Protein AF-A0A7K2MGV7-F1 (afdb_monomer_lite)

Sequence (92 aa):
DRHGADGLYRRAAAPLRTAYALLDAGASRQATADRLYTGAGELAISVGWLAHDSGRFDDARSHYAEALATARMNGDAGLEAHAFCNMAFLAR

Structure (mmCIF, N/CA/C/O backbone):
data_AF-A0A7K2MGV7-F1
#
_entry.id   AF-A0A7K2MGV7-F1
#
loop_
_atom_site.group_PDB
_atom_site.id
_atom_site.type_symbol
_atom_site.label_atom_id
_atom_site.label_alt_id
_atom_site.label_comp_id
_atom_site.label_asym_id
_atom_site.label_entity_id
_atom_site.label_seq_id
_atom_site.pdbx_PDB_ins_code
_atom_site.Cartn_x
_atom_site.Cartn_y
_atom_site.Cartn_z
_atom_site.occupancy
_atom_site.B_iso_or_equiv
_atom_site.auth_seq_id
_atom_site.auth_comp_id
_atom_site.auth_asym_id
_atom_site.auth_atom_id
_atom_site.pdbx_PDB_model_num
ATOM 1 N N . ASP A 1 1 ? 14.892 -7.540 -13.055 1.00 53.59 1 ASP A N 1
ATOM 2 C CA . ASP A 1 1 ? 14.733 -7.020 -11.678 1.00 53.59 1 ASP A CA 1
ATOM 3 C C . ASP A 1 1 ? 15.770 -5.929 -11.428 1.00 53.59 1 ASP A C 1
ATOM 5 O O . ASP A 1 1 ? 16.887 -6.221 -11.042 1.00 53.59 1 ASP A O 1
ATOM 9 N N . ARG A 1 2 ? 15.459 -4.656 -11.710 1.00 52.22 2 ARG A N 1
ATOM 10 C CA . ARG A 1 2 ? 16.516 -3.628 -11.766 1.00 52.22 2 ARG A CA 1
ATOM 11 C C . ARG A 1 2 ? 17.251 -3.422 -10.423 1.00 52.22 2 ARG A C 1
ATOM 13 O O . ARG A 1 2 ? 18.428 -3.099 -10.481 1.00 52.22 2 ARG A O 1
ATOM 20 N N . HIS A 1 3 ? 16.630 -3.719 -9.267 1.00 57.22 3 HIS A N 1
ATOM 21 C CA . HIS A 1 3 ? 17.282 -3.685 -7.936 1.00 57.22 3 HIS A CA 1
ATOM 22 C C . HIS A 1 3 ? 16.773 -4.732 -6.905 1.00 57.22 3 HIS A C 1
ATOM 24 O O . HIS A 1 3 ? 16.918 -4.537 -5.704 1.00 57.22 3 HIS A O 1
ATOM 30 N N . GLY A 1 4 ? 16.143 -5.840 -7.320 1.00 66.00 4 GLY A N 1
ATOM 31 C CA . GLY A 1 4 ? 15.641 -6.873 -6.383 1.00 66.00 4 GLY A CA 1
ATOM 32 C C . GLY A 1 4 ? 14.329 -6.546 -5.639 1.00 66.00 4 GLY A C 1
ATOM 33 O O . GLY A 1 4 ? 13.823 -7.374 -4.879 1.00 66.00 4 GLY A O 1
ATOM 34 N N . ALA A 1 5 ? 13.726 -5.382 -5.903 1.00 72.38 5 ALA A N 1
ATOM 35 C CA . ALA A 1 5 ? 12.481 -4.935 -5.274 1.00 72.38 5 ALA A CA 1
ATOM 36 C C . ALA A 1 5 ? 11.244 -5.782 -5.638 1.00 72.38 5 ALA A C 1
ATOM 38 O O . ALA A 1 5 ? 10.308 -5.840 -4.851 1.00 72.38 5 ALA A O 1
ATOM 39 N N . ASP A 1 6 ? 11.238 -6.507 -6.763 1.00 78.81 6 ASP A N 1
ATOM 40 C CA . ASP A 1 6 ? 10.047 -7.241 -7.229 1.00 78.81 6 ASP A CA 1
ATOM 41 C C . ASP A 1 6 ? 9.643 -8.399 -6.293 1.00 78.81 6 ASP A C 1
ATOM 43 O O . ASP A 1 6 ? 8.4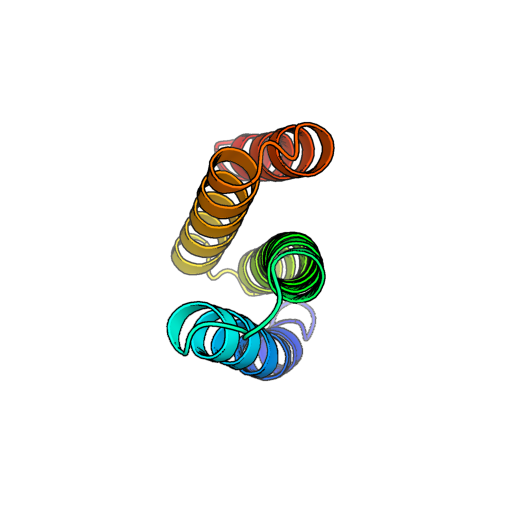64 -8.618 -5.990 1.00 78.81 6 ASP A O 1
ATOM 47 N N . GLY A 1 7 ? 10.635 -9.127 -5.769 1.00 79.94 7 GLY A N 1
ATOM 48 C CA . GLY A 1 7 ? 10.401 -10.175 -4.775 1.00 79.94 7 GLY A CA 1
ATOM 49 C C . GLY A 1 7 ? 9.924 -9.608 -3.435 1.00 79.94 7 GLY A C 1
ATOM 50 O O . GLY A 1 7 ? 9.067 -10.205 -2.777 1.00 79.94 7 GLY A O 1
ATOM 51 N N . LEU A 1 8 ? 10.443 -8.438 -3.051 1.00 84.06 8 LEU A N 1
ATOM 52 C CA . LEU A 1 8 ? 10.030 -7.723 -1.843 1.00 84.06 8 LEU A CA 1
ATOM 53 C C . LEU A 1 8 ? 8.621 -7.147 -1.988 1.00 84.06 8 LEU A C 1
ATOM 55 O O . LEU A 1 8 ? 7.818 -7.316 -1.078 1.00 84.06 8 LEU A O 1
ATOM 59 N N . TYR A 1 9 ? 8.283 -6.575 -3.144 1.00 82.94 9 TYR A N 1
ATOM 60 C CA . TYR A 1 9 ? 6.946 -6.084 -3.464 1.00 82.94 9 TYR A CA 1
ATOM 61 C C . TYR A 1 9 ? 5.900 -7.188 -3.285 1.00 82.94 9 TYR A C 1
ATOM 63 O O . TYR A 1 9 ? 4.936 -7.020 -2.540 1.00 82.94 9 TYR A O 1
ATOM 71 N N . ARG A 1 10 ? 6.114 -8.363 -3.896 1.00 82.69 10 ARG A N 1
ATOM 72 C CA . ARG A 1 10 ? 5.174 -9.492 -3.773 1.00 82.69 10 ARG A CA 1
ATOM 73 C C . ARG A 1 10 ? 4.989 -9.948 -2.328 1.00 82.69 10 ARG A C 1
ATOM 75 O O . ARG A 1 10 ? 3.870 -10.277 -1.934 1.00 82.69 10 ARG A O 1
ATOM 82 N N . ARG A 1 11 ? 6.067 -9.952 -1.539 1.00 85.44 11 ARG A N 1
ATOM 83 C CA . ARG A 1 11 ? 6.023 -10.306 -0.113 1.00 85.44 11 ARG A CA 1
ATOM 84 C C . ARG A 1 11 ? 5.326 -9.242 0.732 1.00 85.44 11 ARG A C 1
ATOM 86 O O . ARG A 1 11 ? 4.569 -9.617 1.616 1.00 85.44 11 ARG A O 1
ATOM 93 N N . ALA A 1 12 ? 5.540 -7.960 0.448 1.00 83.88 12 ALA A N 1
ATOM 94 C CA . ALA A 1 12 ? 4.957 -6.838 1.183 1.00 83.88 12 ALA A CA 1
ATOM 95 C C . ALA A 1 12 ? 3.482 -6.580 0.820 1.00 83.88 12 ALA A C 1
ATOM 97 O O . ALA A 1 12 ? 2.703 -6.139 1.659 1.00 83.88 12 ALA A O 1
ATOM 98 N N . ALA A 1 13 ? 3.053 -6.942 -0.391 1.00 83.62 13 ALA A N 1
ATOM 99 C CA . ALA A 1 13 ? 1.654 -6.826 -0.798 1.00 83.62 13 ALA A CA 1
ATOM 100 C C . ALA A 1 13 ? 0.725 -7.792 -0.034 1.00 83.62 13 ALA A C 1
ATOM 102 O O . ALA A 1 13 ? -0.464 -7.523 0.114 1.00 83.62 13 ALA A O 1
ATOM 103 N N . ALA A 1 14 ? 1.239 -8.931 0.443 1.00 88.00 14 ALA A N 1
ATOM 104 C C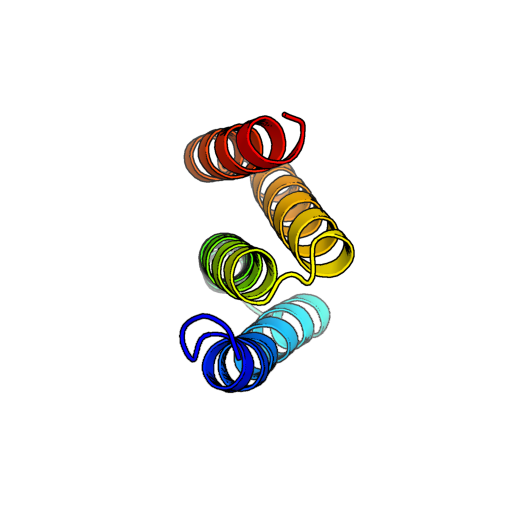A . ALA A 1 14 ? 0.453 -9.896 1.212 1.00 88.00 14 ALA A CA 1
ATOM 105 C C . ALA A 1 14 ? -0.035 -9.351 2.572 1.00 88.00 14 ALA A C 1
ATOM 107 O O . ALA A 1 14 ? -1.246 -9.373 2.791 1.00 88.00 14 ALA A O 1
ATOM 108 N N . PRO A 1 15 ? 0.830 -8.830 3.466 1.00 83.31 15 PRO A N 1
ATOM 109 C CA . PRO A 1 15 ? 0.382 -8.252 4.728 1.00 83.31 15 PRO A CA 1
ATOM 110 C C . PRO A 1 15 ? -0.512 -7.021 4.531 1.00 83.31 15 PRO A C 1
ATOM 112 O O . PRO A 1 15 ? -1.422 -6.835 5.331 1.00 83.31 15 PRO A O 1
ATOM 115 N N . LEU A 1 16 ? -0.329 -6.236 3.458 1.00 84.69 16 LEU A N 1
ATOM 116 C CA . LEU A 1 16 ? -1.203 -5.093 3.162 1.00 84.69 16 LEU A CA 1
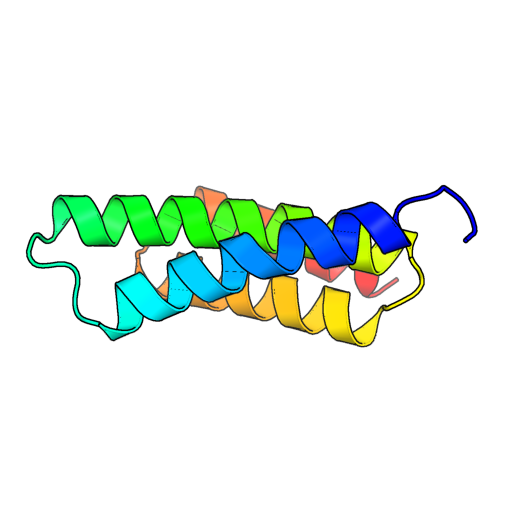ATOM 117 C C . LEU A 1 16 ? -2.645 -5.537 2.908 1.00 84.69 16 LEU A C 1
ATOM 119 O O . LEU A 1 16 ? -3.571 -5.036 3.540 1.00 84.69 16 LEU A O 1
ATOM 123 N N . ARG A 1 17 ? -2.834 -6.556 2.061 1.00 86.25 17 ARG A N 1
ATOM 124 C CA . ARG A 1 17 ? -4.164 -7.141 1.830 1.00 86.25 17 ARG A CA 1
ATOM 125 C C . ARG A 1 17 ? -4.775 -7.707 3.109 1.00 86.25 17 ARG A C 1
ATOM 127 O O . ARG A 1 17 ? -5.973 -7.567 3.321 1.00 86.25 17 ARG A O 1
ATOM 134 N N . THR A 1 18 ? -3.965 -8.331 3.964 1.00 86.19 18 THR A N 1
ATOM 135 C CA . THR A 1 18 ? -4.434 -8.830 5.264 1.00 86.19 18 THR A CA 1
ATOM 136 C C . THR A 1 18 ? -4.903 -7.692 6.170 1.00 86.19 18 THR A C 1
ATOM 138 O O . THR A 1 18 ? -5.934 -7.834 6.820 1.00 86.19 18 THR A O 1
ATOM 141 N N . ALA A 1 19 ? -4.186 -6.564 6.211 1.00 83.00 19 ALA A N 1
ATOM 142 C CA . ALA A 1 19 ? -4.573 -5.409 7.018 1.00 83.00 19 ALA A CA 1
ATOM 143 C C . ALA A 1 19 ? -5.930 -4.837 6.577 1.00 83.00 19 ALA A C 1
ATOM 145 O O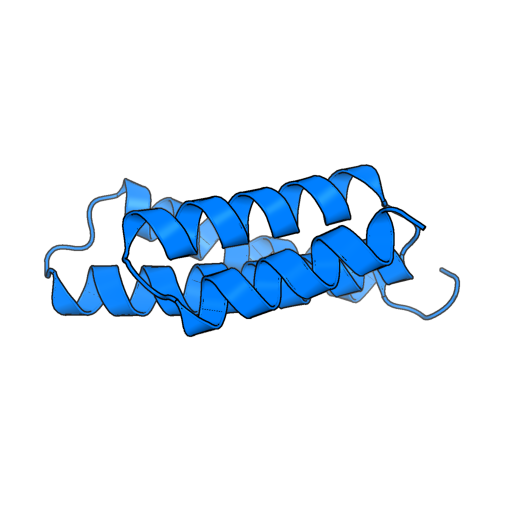 . ALA A 1 19 ? -6.804 -4.644 7.420 1.00 83.00 19 ALA A O 1
ATOM 146 N N . TYR A 1 20 ? -6.145 -4.661 5.269 1.00 80.19 20 TYR A N 1
ATOM 147 C CA . TYR A 1 20 ? -7.440 -4.213 4.745 1.00 80.19 20 TYR A CA 1
ATOM 148 C C . TYR A 1 20 ? -8.562 -5.220 5.000 1.00 80.19 20 TYR A C 1
ATOM 150 O O . TYR A 1 20 ? -9.626 -4.833 5.469 1.00 80.19 20 TYR A O 1
ATOM 158 N N . ALA A 1 21 ? -8.308 -6.520 4.831 1.00 85.06 21 ALA A N 1
ATOM 159 C CA . ALA A 1 21 ? -9.305 -7.543 5.143 1.00 85.06 21 ALA A CA 1
ATOM 160 C C . ALA A 1 21 ? -9.720 -7.542 6.629 1.00 85.06 21 ALA A C 1
ATOM 162 O O . ALA A 1 21 ? -10.876 -7.810 6.947 1.00 85.06 21 ALA A O 1
ATOM 163 N N . LEU A 1 22 ? -8.799 -7.238 7.550 1.00 80.44 22 LEU A N 1
ATOM 164 C CA . LEU A 1 22 ? -9.103 -7.113 8.982 1.00 80.44 22 LEU A CA 1
ATOM 165 C C . LEU A 1 22 ? -9.913 -5.852 9.308 1.00 80.44 22 LEU A C 1
ATOM 167 O O . LEU A 1 22 ? -10.744 -5.883 10.217 1.00 80.44 22 LEU A O 1
ATOM 171 N N . LEU A 1 23 ? -9.670 -4.758 8.584 1.00 78.75 23 LEU A N 1
ATOM 172 C CA . LEU A 1 23 ? -10.464 -3.534 8.680 1.00 78.75 23 LEU A CA 1
ATOM 173 C C . LEU A 1 23 ? -11.891 -3.772 8.168 1.00 78.75 23 LEU A C 1
ATOM 175 O O . LEU A 1 23 ? -12.845 -3.484 8.891 1.00 78.75 23 LEU A O 1
ATOM 179 N N . ASP A 1 24 ? -12.031 -4.395 6.995 1.00 80.69 24 ASP A N 1
ATOM 180 C CA . ASP A 1 24 ? -13.321 -4.749 6.388 1.00 80.69 24 ASP A CA 1
ATOM 181 C C . ASP A 1 24 ? -14.119 -5.748 7.237 1.00 80.69 24 ASP A C 1
ATOM 183 O O . ASP A 1 24 ? -15.344 -5.668 7.321 1.00 80.69 24 ASP A O 1
ATOM 187 N N . ALA A 1 25 ? -13.433 -6.672 7.919 1.00 81.69 25 ALA A N 1
ATOM 188 C CA . ALA A 1 25 ? -14.053 -7.624 8.840 1.00 81.69 25 ALA A CA 1
ATOM 189 C C . ALA A 1 25 ? -14.579 -6.976 10.140 1.00 81.69 25 ALA A C 1
ATOM 191 O O . ALA A 1 25 ? -15.173 -7.671 10.966 1.00 81.69 25 ALA A O 1
ATOM 192 N N . GLY A 1 26 ? -14.379 -5.667 10.333 1.00 67.62 26 GLY A N 1
ATOM 193 C CA . GLY A 1 26 ? -14.927 -4.913 11.456 1.00 67.62 26 GLY A CA 1
ATOM 194 C C . GLY A 1 26 ? -14.185 -5.180 12.763 1.00 67.62 26 GLY A C 1
ATOM 195 O O . GLY A 1 26 ? -14.745 -5.753 13.700 1.00 67.62 26 GLY A O 1
ATOM 196 N N . ALA A 1 27 ? -12.920 -4.753 12.846 1.00 63.38 27 ALA A N 1
ATOM 197 C CA . ALA A 1 27 ? -12.131 -4.820 14.077 1.00 63.38 27 ALA A CA 1
ATOM 198 C C . ALA A 1 27 ? -12.939 -4.295 15.286 1.00 63.38 27 ALA A C 1
ATOM 200 O O . ALA A 1 27 ? -13.330 -3.132 15.342 1.00 63.38 27 ALA A O 1
ATOM 201 N N . SER A 1 28 ? -13.185 -5.166 16.273 1.00 62.91 28 SER A N 1
ATOM 202 C CA . SER A 1 28 ? -14.252 -4.994 17.280 1.00 62.91 28 SER A CA 1
ATOM 203 C C . SER A 1 28 ? -14.079 -3.813 18.254 1.00 62.91 28 SER A C 1
ATOM 205 O O . SER A 1 28 ? -14.950 -3.579 19.096 1.00 62.91 28 SER A O 1
ATOM 207 N N . ARG A 1 29 ? -12.957 -3.087 18.204 1.00 74.12 29 ARG A N 1
ATOM 208 C CA . ARG A 1 29 ? -12.653 -1.970 19.105 1.00 74.12 29 ARG A CA 1
ATOM 209 C C . ARG A 1 29 ? -12.093 -0.803 18.297 1.00 74.12 29 ARG A C 1
ATOM 211 O O . ARG A 1 29 ? -11.092 -0.981 17.611 1.00 74.12 29 ARG A O 1
ATOM 218 N N . GLN A 1 30 ? -12.677 0.387 18.450 1.00 72.19 30 GLN A N 1
ATOM 219 C CA . GLN A 1 30 ? -12.294 1.595 17.702 1.00 72.19 30 GLN A CA 1
ATOM 220 C C . GLN A 1 30 ? -10.781 1.867 17.741 1.00 72.19 30 GLN A C 1
ATOM 222 O O . GLN A 1 30 ? -10.150 1.977 16.704 1.00 72.19 30 GLN A O 1
ATOM 227 N N . ALA A 1 31 ? -10.157 1.807 18.923 1.00 71.88 31 ALA A N 1
ATOM 228 C CA . ALA A 1 31 ? -8.709 2.001 19.066 1.00 71.88 31 ALA A CA 1
ATOM 229 C C . ALA A 1 31 ? -7.846 0.941 18.343 1.00 71.88 31 ALA A C 1
ATOM 231 O O . ALA A 1 31 ? -6.665 1.166 18.080 1.00 71.88 31 ALA A O 1
ATOM 232 N N . THR A 1 32 ? -8.398 -0.243 18.072 1.00 76.81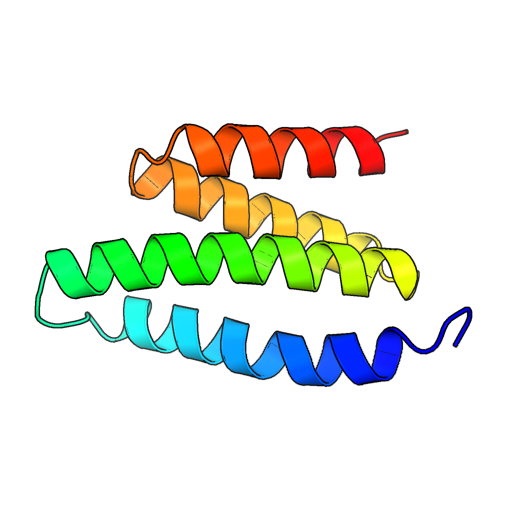 32 THR A N 1
ATOM 233 C CA . THR A 1 32 ? -7.744 -1.278 17.262 1.00 76.81 32 THR A CA 1
ATOM 234 C C . THR A 1 32 ? -7.911 -0.970 15.778 1.00 76.81 32 THR A C 1
ATOM 236 O O . THR A 1 32 ? -6.935 -1.095 15.048 1.00 76.81 32 THR A O 1
ATOM 239 N N . ALA A 1 33 ? -9.094 -0.515 15.355 1.00 76.12 33 ALA A N 1
ATOM 240 C CA . ALA A 1 33 ? -9.340 -0.054 13.991 1.00 76.12 33 ALA A CA 1
ATOM 241 C C . ALA A 1 33 ? -8.440 1.139 13.632 1.00 76.12 33 ALA A C 1
ATOM 243 O O . ALA A 1 33 ? -7.740 1.070 12.631 1.00 76.12 33 ALA A O 1
ATOM 244 N N . ASP A 1 34 ? -8.353 2.160 14.490 1.00 78.75 34 ASP A N 1
ATOM 245 C CA . ASP A 1 34 ? -7.514 3.346 14.260 1.00 78.75 34 ASP A CA 1
ATOM 246 C C . ASP A 1 34 ? -6.036 2.959 14.059 1.00 78.75 34 ASP A C 1
ATOM 248 O O . ASP A 1 34 ? -5.386 3.390 13.109 1.00 78.75 34 ASP A O 1
ATOM 252 N N . ARG A 1 35 ? -5.507 2.058 14.901 1.00 79.38 35 ARG A N 1
ATOM 253 C CA . ARG A 1 35 ? -4.133 1.542 14.756 1.00 79.38 35 ARG A CA 1
ATOM 254 C C . ARG A 1 35 ? -3.940 0.701 13.496 1.00 79.38 35 ARG A C 1
ATOM 256 O O . ARG A 1 35 ? -2.876 0.769 12.885 1.00 79.38 35 ARG A O 1
ATOM 263 N N . LEU A 1 36 ? -4.934 -0.107 13.128 1.00 82.50 36 LEU A N 1
ATOM 264 C CA . LEU A 1 36 ? -4.911 -0.880 11.886 1.00 82.50 36 LEU A CA 1
ATOM 265 C C . LEU A 1 36 ? -4.913 0.041 10.670 1.00 82.50 36 LEU A C 1
ATOM 267 O O . LEU A 1 36 ? -4.188 -0.229 9.721 1.00 82.50 36 LEU A O 1
ATOM 271 N N . TYR A 1 37 ? -5.666 1.135 10.711 1.00 80.25 37 TYR A N 1
ATOM 272 C CA . TYR A 1 37 ? -5.707 2.113 9.640 1.00 80.25 37 TYR A CA 1
ATOM 273 C C . TYR A 1 37 ? -4.386 2.869 9.477 1.00 80.25 37 TYR A C 1
ATOM 275 O O . TYR A 1 37 ? -3.870 2.929 8.361 1.00 80.25 37 TYR A O 1
ATOM 283 N N . THR A 1 38 ? -3.798 3.384 10.563 1.00 82.50 38 THR A N 1
ATOM 284 C CA . THR A 1 38 ? -2.464 4.007 10.505 1.00 82.50 38 THR A CA 1
ATOM 285 C C . THR A 1 38 ? -1.432 3.012 9.963 1.00 82.50 38 THR A C 1
ATOM 287 O O . THR A 1 38 ? -0.715 3.321 9.013 1.00 82.50 38 THR A O 1
ATOM 290 N N . GLY A 1 39 ? -1.415 1.778 10.484 1.00 82.75 39 GLY A N 1
ATOM 291 C CA . GLY A 1 39 ? -0.489 0.740 10.023 1.00 82.75 39 GLY A CA 1
ATOM 292 C C . GLY A 1 39 ? -0.699 0.323 8.562 1.00 82.75 39 GLY A C 1
ATOM 293 O O . GLY A 1 39 ? 0.274 0.115 7.838 1.00 82.75 39 GLY A O 1
ATOM 294 N N . ALA A 1 40 ? -1.949 0.229 8.098 1.00 86.44 40 ALA A N 1
ATOM 295 C CA . ALA A 1 40 ? -2.268 -0.064 6.702 1.00 86.44 40 ALA A CA 1
ATOM 296 C C . ALA A 1 40 ? -1.791 1.060 5.774 1.00 86.44 40 ALA A C 1
ATOM 298 O O . ALA A 1 40 ? -1.199 0.780 4.735 1.00 86.44 40 ALA A O 1
ATOM 299 N N . GLY A 1 41 ? -1.969 2.320 6.173 1.00 83.56 41 GLY A N 1
ATOM 300 C CA . GLY A 1 41 ? -1.494 3.472 5.413 1.00 83.56 41 GLY A CA 1
ATOM 301 C C . GLY A 1 41 ? 0.029 3.537 5.291 1.00 83.56 41 GLY A C 1
ATOM 302 O O . GLY A 1 41 ? 0.556 3.711 4.192 1.00 83.56 41 GLY A O 1
ATOM 303 N N . GLU A 1 42 ? 0.757 3.341 6.390 1.00 87.88 42 GLU A N 1
ATOM 304 C CA . GLU A 1 42 ? 2.228 3.288 6.370 1.00 87.88 42 GLU A CA 1
ATOM 305 C C . GLU A 1 42 ? 2.751 2.119 5.518 1.00 87.88 42 GLU A C 1
ATOM 307 O O . GLU A 1 42 ? 3.733 2.248 4.770 1.00 87.88 42 GLU A O 1
ATOM 312 N N . LEU A 1 43 ? 2.067 0.974 5.582 1.00 88.19 43 LEU A N 1
ATOM 313 C CA . LEU A 1 43 ? 2.401 -0.190 4.774 1.00 88.19 43 LEU A CA 1
ATOM 314 C C . LEU A 1 43 ? 2.103 0.047 3.287 1.00 88.19 43 LEU A C 1
ATOM 316 O O . LEU A 1 43 ? 2.927 -0.316 2.448 1.00 88.19 43 LEU A O 1
ATOM 320 N N . ALA A 1 44 ? 0.990 0.700 2.952 1.00 89.00 44 ALA A N 1
ATOM 321 C CA . ALA A 1 44 ? 0.652 1.088 1.585 1.00 89.00 44 ALA A CA 1
ATOM 322 C C . ALA A 1 44 ? 1.703 2.037 0.986 1.00 89.00 44 ALA A C 1
ATOM 324 O O . ALA A 1 44 ? 2.130 1.838 -0.151 1.00 89.00 44 ALA A O 1
ATOM 325 N N . ILE A 1 45 ? 2.225 2.993 1.766 1.00 88.12 45 ILE A N 1
ATOM 326 C CA . ILE A 1 45 ? 3.352 3.844 1.341 1.00 88.12 45 ILE A CA 1
ATOM 327 C C . ILE A 1 45 ? 4.595 3.002 1.024 1.00 88.12 45 ILE A C 1
ATOM 329 O O . ILE A 1 45 ? 5.226 3.185 -0.021 1.00 88.12 45 ILE A O 1
ATOM 333 N N . SER A 1 46 ? 4.936 2.057 1.900 1.00 88.94 46 SER A N 1
ATOM 334 C CA . SER A 1 46 ? 6.106 1.189 1.724 1.00 88.94 46 SER A CA 1
ATOM 335 C C . SER A 1 46 ? 5.971 0.275 0.497 1.00 88.94 46 SER A C 1
ATOM 337 O O . SER A 1 46 ? 6.916 0.107 -0.275 1.00 88.94 46 SER A O 1
ATOM 339 N N . VAL A 1 47 ? 4.782 -0.291 0.271 1.00 89.19 47 VAL A N 1
ATOM 340 C CA . VAL A 1 47 ? 4.482 -1.131 -0.899 1.00 89.19 47 VAL A CA 1
ATOM 341 C C . VAL A 1 47 ? 4.471 -0.302 -2.187 1.00 89.19 47 VAL A C 1
ATOM 343 O O . VAL A 1 47 ? 4.981 -0.771 -3.207 1.00 89.19 47 VAL A O 1
ATOM 346 N N . GLY A 1 48 ? 3.972 0.937 -2.138 1.00 88.38 48 GLY A N 1
ATOM 347 C CA . GLY A 1 48 ? 4.032 1.889 -3.247 1.00 88.38 48 GLY A CA 1
ATOM 348 C C . GLY A 1 48 ? 5.466 2.160 -3.709 1.00 88.38 48 GLY A C 1
ATOM 349 O O . GLY A 1 48 ? 5.747 2.080 -4.905 1.00 88.38 48 GLY A O 1
ATOM 350 N N . TRP A 1 49 ? 6.397 2.357 -2.768 1.00 89.94 49 TRP A N 1
ATOM 351 C CA . TRP A 1 49 ? 7.828 2.517 -3.071 1.00 89.94 49 TRP A CA 1
ATOM 352 C C . TRP A 1 49 ? 8.428 1.279 -3.738 1.00 89.94 49 TRP A C 1
ATOM 354 O O . TRP A 1 49 ? 9.099 1.377 -4.763 1.00 89.94 49 TRP A O 1
ATOM 364 N N . LEU A 1 50 ? 8.140 0.090 -3.205 1.00 88.31 50 LEU A N 1
ATOM 365 C CA . LEU A 1 50 ? 8.624 -1.163 -3.792 1.00 88.31 50 LEU A CA 1
ATOM 366 C C . LEU A 1 50 ? 8.062 -1.397 -5.203 1.00 88.31 50 LEU A C 1
ATOM 368 O O . LEU A 1 50 ? 8.766 -1.920 -6.070 1.00 88.31 50 LEU A O 1
ATOM 372 N N . ALA A 1 51 ? 6.808 -1.008 -5.450 1.00 86.50 51 ALA A N 1
ATOM 373 C CA . ALA A 1 51 ? 6.195 -1.061 -6.774 1.00 86.50 51 ALA A CA 1
ATOM 374 C C . ALA A 1 51 ? 6.885 -0.097 -7.747 1.00 86.50 51 ALA A C 1
ATOM 376 O O . ALA A 1 51 ? 7.215 -0.498 -8.866 1.00 86.50 51 ALA A O 1
ATOM 377 N N . HIS A 1 52 ? 7.163 1.132 -7.301 1.00 85.75 52 HIS A N 1
ATOM 378 C CA . HIS A 1 52 ? 7.907 2.129 -8.067 1.00 85.75 52 HIS A CA 1
ATOM 379 C C . HIS A 1 52 ? 9.290 1.600 -8.473 1.00 85.75 52 HIS A C 1
ATOM 381 O O . HIS A 1 52 ? 9.618 1.578 -9.659 1.00 85.75 52 HIS A O 1
ATOM 387 N N . ASP A 1 53 ? 10.085 1.109 -7.519 1.00 87.12 53 ASP A N 1
ATOM 388 C CA . ASP A 1 53 ? 11.434 0.570 -7.768 1.00 87.12 53 ASP A CA 1
ATOM 389 C C . ASP A 1 53 ? 11.430 -0.676 -8.665 1.00 87.12 53 ASP A C 1
ATOM 391 O O . ASP A 1 53 ? 12.411 -0.986 -9.349 1.00 87.12 53 ASP A O 1
ATOM 395 N N . SER A 1 54 ? 10.301 -1.382 -8.704 1.00 85.19 54 SER A N 1
ATOM 396 C CA . SER A 1 54 ? 10.074 -2.521 -9.596 1.00 85.19 54 SER A CA 1
ATOM 397 C C . SER A 1 54 ? 9.592 -2.111 -10.997 1.00 85.19 54 SER A C 1
ATOM 399 O O . SER A 1 54 ? 9.398 -2.981 -11.844 1.00 85.19 54 SER A O 1
ATOM 401 N N . GLY A 1 55 ? 9.397 -0.814 -11.265 1.00 88.38 55 GLY A N 1
ATOM 402 C CA . GLY A 1 55 ? 8.877 -0.283 -12.532 1.00 88.38 55 GLY A CA 1
ATOM 403 C C . GLY A 1 55 ? 7.366 -0.461 -12.721 1.00 88.38 55 GLY A C 1
ATOM 404 O O . GLY A 1 55 ? 6.865 -0.336 -13.837 1.00 88.38 55 GLY A O 1
ATOM 405 N N . ARG A 1 56 ? 6.626 -0.778 -11.651 1.00 88.44 56 ARG A N 1
ATOM 406 C CA . ARG A 1 56 ? 5.177 -1.040 -11.655 1.00 88.44 56 ARG A CA 1
ATOM 407 C C . ARG A 1 56 ? 4.429 0.226 -11.231 1.00 88.44 56 ARG A C 1
ATOM 409 O O . ARG A 1 56 ? 3.866 0.301 -10.143 1.00 88.44 56 ARG A O 1
ATOM 416 N N . PHE A 1 57 ? 4.481 1.248 -12.082 1.00 88.19 57 PHE A N 1
ATOM 417 C CA . PHE A 1 57 ? 4.028 2.602 -11.740 1.00 88.19 57 PHE A CA 1
ATOM 418 C C . PHE A 1 57 ? 2.521 2.714 -11.477 1.00 88.19 57 PHE A C 1
ATOM 420 O O . PHE A 1 57 ? 2.113 3.488 -10.613 1.00 88.19 57 PHE A O 1
ATOM 427 N N . ASP A 1 58 ? 1.693 1.931 -12.171 1.00 88.81 58 ASP A N 1
ATOM 428 C CA . ASP A 1 58 ? 0.241 1.942 -11.950 1.00 88.81 58 ASP A CA 1
ATOM 429 C C . ASP A 1 58 ? -0.139 1.336 -10.595 1.00 88.81 58 ASP A C 1
ATOM 431 O O . ASP A 1 58 ? -0.975 1.890 -9.875 1.00 88.81 58 ASP A O 1
ATOM 435 N N . ASP A 1 59 ? 0.543 0.261 -10.194 1.00 88.06 59 ASP A N 1
ATOM 436 C CA . ASP A 1 59 ? 0.414 -0.312 -8.856 1.00 88.06 59 ASP A CA 1
ATOM 437 C C . ASP A 1 59 ? 0.900 0.689 -7.798 1.00 88.06 59 ASP A C 1
ATOM 439 O O . ASP A 1 59 ? 0.202 0.916 -6.815 1.00 88.06 59 ASP A O 1
ATOM 443 N N . ALA A 1 60 ? 2.045 1.352 -8.012 1.00 89.31 60 ALA A N 1
ATOM 444 C CA . ALA A 1 60 ? 2.558 2.370 -7.090 1.00 89.31 60 ALA A CA 1
ATOM 445 C C . ALA A 1 60 ? 1.548 3.508 -6.869 1.00 89.31 60 ALA A C 1
ATOM 447 O O . ALA A 1 60 ? 1.241 3.859 -5.730 1.00 89.31 60 ALA A O 1
ATOM 448 N N . ARG A 1 61 ? 0.972 4.040 -7.956 1.00 90.06 61 ARG A N 1
ATOM 449 C CA . ARG A 1 61 ? -0.057 5.086 -7.897 1.00 90.06 61 ARG A CA 1
ATOM 450 C C . ARG A 1 61 ? -1.297 4.622 -7.132 1.00 90.06 61 ARG A C 1
ATOM 452 O O . ARG A 1 61 ? -1.835 5.389 -6.339 1.00 90.06 61 ARG A O 1
ATOM 459 N N . SER A 1 62 ? -1.721 3.379 -7.348 1.00 91.44 62 SER A N 1
ATOM 460 C CA . SER A 1 62 ? -2.869 2.794 -6.649 1.00 91.44 62 SER A CA 1
ATOM 461 C C . SER A 1 62 ? -2.618 2.700 -5.140 1.00 91.44 62 SER A C 1
ATOM 463 O O . SER A 1 62 ? -3.445 3.171 -4.365 1.00 91.44 62 SER A O 1
ATOM 465 N N . HIS A 1 63 ? -1.447 2.204 -4.722 1.00 90.19 63 HIS A N 1
ATOM 466 C CA . HIS A 1 63 ? -1.086 2.082 -3.301 1.00 90.19 63 HIS A CA 1
ATOM 467 C C . HIS A 1 63 ? -1.016 3.437 -2.589 1.00 90.19 63 HIS A C 1
ATOM 469 O O . HIS A 1 63 ? -1.518 3.581 -1.476 1.00 90.19 63 HIS A O 1
ATOM 475 N N . TYR A 1 64 ? -0.449 4.467 -3.223 1.00 87.81 64 TYR A N 1
ATOM 476 C CA . TYR A 1 64 ? -0.425 5.799 -2.612 1.00 87.81 64 TYR A CA 1
ATOM 477 C C . TYR A 1 64 ? -1.810 6.456 -2.553 1.00 87.81 64 TYR A C 1
ATOM 479 O O . TYR A 1 64 ? -2.108 7.161 -1.588 1.00 87.81 64 TYR A O 1
ATOM 487 N N . ALA A 1 65 ? -2.673 6.214 -3.544 1.00 90.38 65 ALA A N 1
ATOM 488 C CA . ALA A 1 65 ? -4.059 6.672 -3.500 1.00 90.38 65 ALA A CA 1
ATOM 489 C C . ALA A 1 65 ? -4.843 5.994 -2.362 1.00 90.38 65 ALA A C 1
ATOM 491 O O . ALA A 1 65 ? -5.622 6.652 -1.671 1.00 90.38 65 ALA A O 1
ATOM 492 N N . GLU A 1 66 ? -4.598 4.706 -2.123 1.00 88.31 66 GLU A N 1
ATOM 493 C CA . GLU A 1 66 ? -5.200 3.947 -1.025 1.00 88.31 66 GLU A CA 1
ATOM 494 C C . GLU A 1 66 ? -4.708 4.433 0.350 1.00 88.31 66 GLU A C 1
ATOM 496 O O . GLU A 1 66 ? -5.512 4.637 1.265 1.00 88.31 66 GLU A O 1
ATOM 501 N N . ALA A 1 67 ? -3.408 4.731 0.478 1.00 89.25 67 ALA A N 1
ATOM 502 C CA . ALA A 1 67 ? -2.834 5.351 1.674 1.00 89.25 67 ALA A CA 1
ATOM 503 C C . ALA A 1 67 ? -3.470 6.722 1.964 1.00 89.25 67 ALA A C 1
ATOM 505 O O . ALA A 1 67 ? -3.826 7.016 3.105 1.00 89.25 67 ALA A O 1
ATOM 506 N N . LEU A 1 68 ? -3.675 7.541 0.926 1.00 88.06 68 LEU A N 1
ATOM 507 C CA . LEU A 1 68 ? -4.318 8.850 1.038 1.00 88.06 68 LEU A CA 1
ATOM 508 C C . LEU A 1 68 ? -5.788 8.739 1.466 1.00 88.06 68 LEU A C 1
ATOM 510 O O . LEU A 1 68 ? -6.239 9.483 2.338 1.00 88.06 68 LEU A O 1
ATOM 514 N N . ALA A 1 69 ? -6.540 7.812 0.870 1.00 88.94 69 ALA A N 1
ATOM 515 C CA . ALA A 1 69 ? -7.923 7.555 1.259 1.00 88.94 69 ALA A CA 1
ATOM 516 C C . ALA A 1 69 ? -8.006 7.089 2.720 1.00 88.94 69 ALA A C 1
ATOM 518 O O . ALA A 1 69 ? -8.821 7.601 3.486 1.00 88.94 69 ALA A O 1
ATOM 519 N N . THR A 1 70 ? -7.105 6.190 3.124 1.00 86.00 70 THR A N 1
ATOM 520 C CA . THR A 1 70 ? -7.004 5.687 4.499 1.00 86.00 70 THR A CA 1
ATOM 521 C C . THR A 1 70 ? -6.699 6.816 5.486 1.00 86.00 70 THR A C 1
ATOM 523 O O . THR A 1 70 ? -7.373 6.937 6.506 1.00 86.00 70 THR A O 1
ATOM 526 N N . ALA A 1 71 ? -5.739 7.688 5.178 1.00 86.44 71 ALA A N 1
ATOM 527 C CA . ALA A 1 71 ? -5.389 8.823 6.028 1.00 86.44 71 ALA A CA 1
ATOM 528 C C . ALA A 1 71 ? -6.577 9.773 6.245 1.00 86.44 71 ALA A C 1
ATOM 530 O O . ALA A 1 71 ? -6.883 10.148 7.376 1.00 86.44 71 ALA A O 1
ATOM 531 N N . ARG A 1 72 ? -7.305 10.098 5.169 1.00 88.19 72 ARG A N 1
ATOM 532 C CA . ARG A 1 72 ? -8.472 10.992 5.214 1.00 88.19 72 ARG A CA 1
ATOM 533 C C . ARG A 1 72 ? -9.640 10.416 5.994 1.00 88.19 72 ARG A C 1
ATOM 535 O O . ARG A 1 72 ? -10.261 11.140 6.764 1.00 88.19 72 ARG A O 1
ATOM 542 N N . MET A 1 73 ? -9.924 9.127 5.815 1.00 84.94 73 MET A N 1
ATOM 543 C CA . MET A 1 73 ? -10.991 8.443 6.551 1.00 84.94 73 MET A CA 1
ATOM 544 C C . MET A 1 73 ? -10.767 8.480 8.067 1.00 84.94 73 MET A C 1
ATOM 546 O O . MET A 1 73 ? -11.738 8.515 8.818 1.00 84.94 73 MET A O 1
ATOM 550 N N . ASN A 1 74 ? -9.507 8.523 8.508 1.00 83.06 74 ASN A N 1
ATOM 551 C CA . ASN A 1 74 ? -9.134 8.467 9.923 1.00 83.06 74 ASN A CA 1
ATOM 552 C C . ASN A 1 74 ? -8.633 9.801 10.492 1.00 83.06 74 ASN A C 1
ATOM 554 O O . ASN A 1 74 ? -8.278 9.871 11.666 1.00 83.06 74 ASN A O 1
ATOM 558 N N . GLY A 1 75 ? -8.603 10.863 9.682 1.00 86.31 75 GLY A N 1
ATOM 559 C CA . GLY A 1 75 ? -8.117 12.180 10.100 1.00 86.31 75 GLY A CA 1
ATOM 560 C C . GLY A 1 75 ? -6.616 12.232 10.416 1.00 86.31 75 GLY A C 1
ATOM 561 O O . GLY A 1 75 ? -6.187 13.102 11.173 1.00 86.31 75 GLY A O 1
ATOM 562 N N . ASP A 1 76 ? -5.811 11.324 9.856 1.00 86.06 76 ASP A N 1
ATOM 563 C CA . ASP A 1 76 ? -4.360 11.279 10.063 1.00 86.06 76 ASP A CA 1
ATOM 564 C C . ASP A 1 76 ? -3.642 12.231 9.092 1.00 86.06 76 ASP A C 1
ATOM 566 O O . ASP A 1 76 ? -3.236 11.866 7.986 1.00 86.06 76 ASP A O 1
ATOM 570 N N . ALA A 1 77 ? -3.488 13.488 9.512 1.00 88.38 77 ALA A N 1
ATOM 571 C CA . ALA A 1 77 ? -2.871 14.534 8.695 1.00 88.38 77 ALA A CA 1
ATOM 572 C C . ALA A 1 77 ? -1.388 14.263 8.364 1.00 88.38 77 ALA A C 1
ATOM 574 O O . ALA A 1 77 ? -0.896 14.704 7.322 1.00 88.38 77 ALA A O 1
ATOM 575 N N . GLY A 1 78 ? -0.665 13.549 9.235 1.00 87.31 78 GLY A N 1
ATOM 576 C CA . GLY A 1 78 ? 0.742 13.211 9.011 1.00 87.31 78 GLY A CA 1
ATOM 577 C C . GLY A 1 78 ? 0.891 12.193 7.886 1.00 87.31 78 GLY A C 1
ATOM 578 O O . GLY A 1 78 ? 1.682 12.389 6.958 1.00 87.31 78 GLY A O 1
ATOM 579 N N . LEU A 1 79 ? 0.072 11.142 7.930 1.00 84.94 79 LEU A N 1
ATOM 580 C CA . LEU A 1 79 ? 0.017 10.134 6.880 1.00 84.94 79 LEU A CA 1
ATOM 581 C C . LEU A 1 79 ? -0.494 10.715 5.552 1.00 84.94 79 LEU A C 1
ATOM 583 O O . LEU A 1 79 ? 0.052 10.391 4.496 1.00 84.94 79 LEU A O 1
ATOM 587 N N . GLU A 1 80 ? -1.487 11.610 5.590 1.00 89.50 80 GLU A N 1
ATOM 588 C CA . GLU A 1 80 ? -2.000 12.291 4.394 1.00 89.50 80 GLU A CA 1
ATOM 589 C C . GLU A 1 80 ? -0.894 13.084 3.685 1.00 89.50 80 GLU A C 1
ATOM 591 O O . GLU A 1 80 ? -0.692 12.920 2.478 1.00 89.50 80 GLU A O 1
ATOM 596 N N . ALA A 1 81 ? -0.128 13.892 4.426 1.00 89.31 81 ALA A N 1
ATOM 597 C CA . ALA A 1 81 ? 0.992 14.645 3.866 1.00 89.31 81 ALA A CA 1
ATOM 598 C C . ALA A 1 81 ? 2.056 13.716 3.253 1.00 89.31 81 ALA A C 1
ATOM 600 O O . ALA A 1 81 ? 2.566 13.980 2.161 1.00 89.31 81 ALA A O 1
ATOM 601 N N . HIS A 1 82 ? 2.358 12.595 3.915 1.00 86.62 82 HIS A N 1
ATOM 602 C CA . HIS A 1 82 ? 3.331 11.624 3.422 1.00 86.62 82 HIS A CA 1
ATOM 603 C C . HIS A 1 82 ? 2.861 10.944 2.121 1.00 86.62 82 HIS A C 1
ATOM 605 O O . HIS A 1 82 ? 3.632 10.843 1.161 1.00 86.62 82 HIS A O 1
ATOM 611 N N . ALA A 1 83 ? 1.594 10.531 2.036 1.00 87.94 83 ALA A N 1
ATOM 612 C CA . ALA A 1 83 ? 1.025 9.957 0.816 1.00 87.94 83 ALA A CA 1
ATOM 613 C C . ALA A 1 83 ? 1.050 10.962 -0.353 1.00 87.94 83 ALA A C 1
ATOM 615 O O . ALA A 1 83 ? 1.437 10.611 -1.472 1.00 87.94 83 ALA A O 1
ATOM 616 N N . PHE A 1 84 ? 0.723 12.231 -0.086 1.00 85.69 84 PHE A N 1
ATOM 617 C CA . PHE A 1 84 ? 0.765 13.299 -1.087 1.00 85.69 84 PHE A CA 1
ATOM 618 C C . PHE A 1 84 ? 2.163 13.546 -1.655 1.00 85.69 84 PHE A C 1
ATOM 620 O O . PHE A 1 84 ? 2.311 13.639 -2.875 1.00 85.69 84 PHE A O 1
ATOM 627 N N . CYS A 1 85 ? 3.190 13.626 -0.804 1.00 86.69 85 CYS A N 1
ATOM 628 C CA . CYS A 1 85 ? 4.571 13.827 -1.251 1.00 86.69 85 CYS A CA 1
ATOM 629 C C . CYS A 1 85 ? 5.027 12.730 -2.225 1.00 86.69 85 CYS A C 1
ATOM 631 O O . CYS A 1 85 ? 5.645 13.023 -3.248 1.00 86.69 85 CYS A O 1
ATOM 633 N N . ASN A 1 86 ? 4.678 11.473 -1.945 1.00 82.81 86 ASN A N 1
ATOM 634 C CA . ASN A 1 86 ? 5.045 10.343 -2.797 1.00 82.81 86 ASN A CA 1
ATOM 635 C C . ASN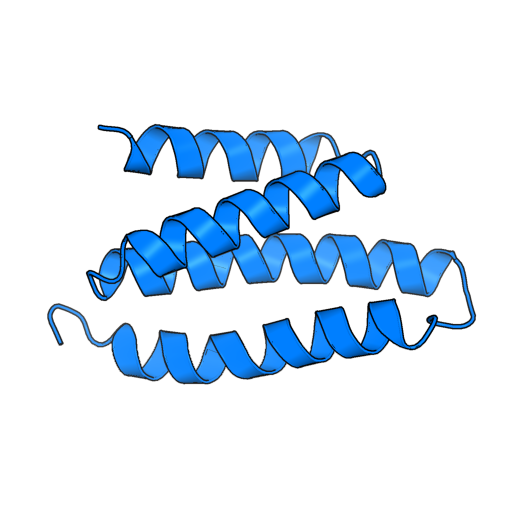 A 1 86 ? 4.274 10.320 -4.127 1.00 82.81 86 ASN A C 1
ATOM 637 O O . ASN A 1 86 ? 4.860 10.058 -5.177 1.00 82.81 86 ASN A O 1
ATOM 641 N N . MET A 1 87 ? 2.983 10.669 -4.114 1.00 82.06 87 MET A N 1
ATOM 642 C CA . MET A 1 87 ? 2.208 10.846 -5.349 1.00 82.06 87 MET A CA 1
ATOM 643 C C . MET A 1 87 ? 2.763 11.971 -6.230 1.00 82.06 87 MET A C 1
ATOM 645 O O . MET A 1 87 ? 2.837 11.813 -7.447 1.00 82.06 87 MET A O 1
ATOM 649 N N . ALA A 1 88 ? 3.180 13.091 -5.632 1.00 81.88 88 ALA A N 1
ATOM 650 C CA . ALA A 1 88 ? 3.785 14.202 -6.362 1.00 81.88 88 ALA A CA 1
ATOM 651 C C . ALA A 1 88 ? 5.139 13.825 -6.988 1.00 81.88 88 ALA A C 1
ATOM 653 O O . ALA A 1 88 ? 5.424 14.240 -8.110 1.00 81.88 88 ALA A O 1
ATOM 654 N N . PHE A 1 89 ? 5.948 13.011 -6.301 1.00 77.88 89 PHE A N 1
ATOM 655 C CA . PHE A 1 89 ? 7.209 12.492 -6.842 1.00 77.88 89 PHE A CA 1
ATOM 656 C C . PHE A 1 89 ? 6.995 11.620 -8.091 1.00 77.88 89 PHE A C 1
ATOM 658 O O . PHE A 1 89 ? 7.732 11.756 -9.061 1.00 77.88 89 PHE A O 1
ATOM 665 N N . LEU A 1 90 ? 5.947 10.791 -8.101 1.00 74.44 90 LEU A N 1
ATOM 666 C CA . LEU A 1 90 ? 5.560 9.939 -9.237 1.00 74.44 90 LEU A CA 1
ATOM 667 C C . LEU A 1 90 ? 5.003 10.689 -10.456 1.00 74.44 90 LEU A C 1
ATOM 669 O O . LEU A 1 90 ? 4.924 10.113 -11.539 1.00 74.44 90 LEU A O 1
ATOM 673 N N . ALA A 1 91 ? 4.512 11.916 -10.276 1.00 72.88 91 ALA A N 1
ATOM 674 C CA . ALA A 1 91 ? 3.855 12.688 -11.333 1.00 72.88 91 ALA A CA 1
ATOM 675 C C . ALA A 1 91 ? 4.838 13.482 -12.217 1.00 72.88 91 ALA A C 1
ATOM 677 O O . ALA A 1 91 ? 4.401 14.179 -13.135 1.00 72.88 91 ALA A O 1
ATOM 678 N N . ARG A 1 92 ? 6.140 13.404 -11.919 1.00 58.53 92 ARG A N 1
ATOM 679 C CA . ARG A 1 92 ? 7.238 14.039 -12.656 1.00 58.53 92 ARG A CA 1
ATOM 680 C C . ARG A 1 92 ? 7.846 13.081 -13.674 1.00 58.53 92 ARG A C 1
ATOM 682 O O . ARG A 1 92 ? 8.208 13.586 -14.760 1.00 58.53 92 ARG A O 1
#

Secondary structure (DSSP, 8-state):
--SSHHHHHHHHHHHHHHHHHHHHTT-SSHHHHHHHHHHHHHHHHHHHHHHHHTT-HHHHHHHHHHHHHHHHHHT-HHHHHHHHHHHHHHT-

pLDDT: mean 82.37, std 8.35, range [52.22, 91.44]

Foldseek 3Di:
DQPPLVVVLVVLVVVLVVLVVCLVVPVPDPVVNLVSLLVSLVSLQVSLVSCVVVVNLVSSLVSLVSSLVSCVVNVNPVSNVSSVVSNVVSVD

Radius of gyration: 13.21 Å; chains: 1; bounding box: 32×25×32 Å